Protein AF-A0A218ZS38-F1 (afdb_monomer_lite)

Structure (mmCIF, N/CA/C/O backbone):
data_AF-A0A218ZS38-F1
#
_entry.id   AF-A0A218ZS38-F1
#
loop_
_atom_site.group_PDB
_atom_site.id
_atom_site.type_symbol
_atom_site.label_atom_id
_atom_site.label_alt_id
_atom_site.label_comp_id
_atom_site.label_asym_id
_atom_site.label_entity_id
_atom_site.label_seq_id
_atom_site.pdbx_PDB_ins_code
_atom_site.Cartn_x
_atom_site.Cartn_y
_atom_site.Cartn_z
_atom_site.occupancy
_atom_site.B_iso_or_equiv
_atom_site.auth_seq_id
_atom_site.auth_comp_id
_atom_site.auth_asym_id
_atom_site.auth_atom_id
_atom_site.pdbx_PDB_model_num
ATOM 1 N N . MET A 1 1 ? -10.694 -12.550 41.094 1.00 64.19 1 MET A N 1
ATOM 2 C CA . MET A 1 1 ? -10.277 -11.359 40.334 1.00 64.19 1 MET A CA 1
ATOM 3 C C . MET A 1 1 ? -10.584 -10.134 41.184 1.00 64.19 1 MET A C 1
ATOM 5 O O . MET A 1 1 ? -11.760 -9.887 41.458 1.00 64.19 1 MET A O 1
ATOM 9 N N . GLY A 1 2 ? -9.549 -9.479 41.707 1.00 87.00 2 GLY A N 1
ATOM 10 C CA . GLY A 1 2 ? -9.663 -8.362 42.656 1.00 87.00 2 GLY A CA 1
ATOM 11 C C . GLY A 1 2 ? -10.101 -7.052 41.991 1.00 87.00 2 GLY A C 1
ATOM 12 O O . GLY A 1 2 ? -10.020 -6.910 40.773 1.00 87.00 2 GLY A O 1
ATOM 13 N N . GLU A 1 3 ? -10.576 -6.079 42.773 1.00 85.25 3 GLU A N 1
ATOM 14 C CA . GLU A 1 3 ? -10.974 -4.760 42.246 1.00 85.25 3 GLU A CA 1
ATOM 15 C C . GLU A 1 3 ? -9.804 -4.009 41.593 1.00 85.25 3 GLU A C 1
ATOM 17 O O . GLU A 1 3 ? -9.994 -3.368 40.562 1.00 85.25 3 GLU A O 1
ATOM 22 N N . ILE A 1 4 ? -8.589 -4.172 42.124 1.00 86.94 4 ILE A N 1
ATOM 23 C CA . ILE A 1 4 ? -7.359 -3.582 41.573 1.00 86.94 4 ILE A CA 1
ATOM 24 C C . ILE A 1 4 ? -7.052 -4.149 40.177 1.00 86.94 4 ILE A C 1
ATOM 26 O O . ILE A 1 4 ? -6.849 -3.382 39.241 1.00 86.94 4 ILE A O 1
ATOM 30 N N . G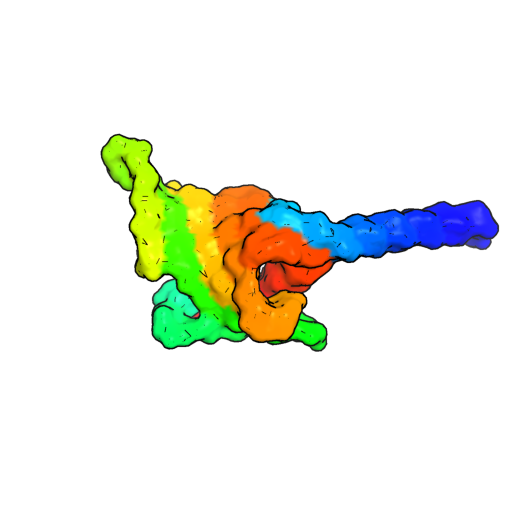LU A 1 5 ? -7.135 -5.472 39.989 1.00 86.50 5 GLU A N 1
ATOM 31 C CA . GLU A 1 5 ? -6.914 -6.121 38.682 1.00 86.50 5 GLU A CA 1
ATOM 32 C C . GLU A 1 5 ? -7.919 -5.635 37.623 1.00 86.50 5 GLU A C 1
ATOM 34 O O . GLU A 1 5 ? -7.572 -5.441 36.458 1.00 86.50 5 GLU A O 1
ATOM 39 N N . LYS A 1 6 ? -9.176 -5.385 38.023 1.00 88.19 6 LYS A N 1
ATOM 40 C CA . LYS A 1 6 ? -10.203 -4.832 37.123 1.00 88.19 6 LYS A CA 1
ATOM 41 C C . LYS A 1 6 ? -9.896 -3.390 36.711 1.00 88.19 6 LYS A C 1
ATOM 43 O O . LYS A 1 6 ? -10.172 -3.026 35.568 1.00 88.19 6 LYS A O 1
ATOM 48 N N . ILE A 1 7 ? -9.361 -2.573 37.619 1.00 89.19 7 ILE A N 1
ATOM 49 C CA . ILE A 1 7 ? -8.964 -1.185 37.333 1.00 89.19 7 ILE A CA 1
ATOM 50 C C . ILE A 1 7 ? -7.761 -1.169 36.384 1.00 89.19 7 ILE A C 1
ATOM 52 O O . ILE A 1 7 ? -7.799 -0.478 35.367 1.00 89.19 7 ILE A O 1
ATOM 56 N N . GLU A 1 8 ? -6.739 -1.982 36.652 1.00 87.56 8 GLU A N 1
ATOM 57 C CA . GLU A 1 8 ? -5.558 -2.089 35.789 1.00 87.56 8 GLU A CA 1
ATOM 58 C C . GLU A 1 8 ? -5.912 -2.550 34.371 1.00 87.56 8 GLU A C 1
ATOM 60 O O . GLU A 1 8 ? -5.403 -1.999 33.392 1.00 87.56 8 GLU A O 1
ATOM 65 N N . GLN A 1 9 ? -6.814 -3.528 34.236 1.00 88.31 9 GLN A N 1
ATOM 66 C CA . GLN A 1 9 ? -7.255 -4.000 32.924 1.00 88.31 9 GLN A CA 1
ATOM 67 C C . GLN A 1 9 ? -8.022 -2.917 32.152 1.00 88.31 9 GLN A C 1
ATOM 69 O O . GLN A 1 9 ? -7.818 -2.769 30.947 1.00 88.31 9 GLN A O 1
ATOM 74 N N . LYS A 1 10 ? -8.878 -2.136 32.826 1.00 88.00 10 LYS A N 1
ATOM 75 C CA . LYS A 1 10 ? -9.588 -1.011 32.194 1.00 88.00 10 LYS A CA 1
ATOM 76 C C . LYS A 1 10 ? -8.619 0.055 31.688 1.00 88.00 10 LYS A C 1
ATOM 78 O O . LYS A 1 10 ? -8.715 0.425 30.523 1.00 88.00 10 LYS A O 1
ATOM 83 N N . LEU A 1 11 ? -7.650 0.460 32.510 1.00 84.75 11 LEU A N 1
ATOM 84 C CA . LEU A 1 11 ? -6.632 1.446 32.127 1.00 84.75 11 LEU A CA 1
ATOM 85 C C . LEU A 1 11 ? -5.788 0.973 30.934 1.00 84.75 11 LEU A C 1
ATOM 87 O O . LEU A 1 11 ? -5.507 1.751 30.024 1.00 84.75 11 LEU A O 1
ATOM 91 N N . LYS A 1 12 ? -5.417 -0.315 30.893 1.00 86.12 12 LYS A N 1
ATOM 92 C CA . LYS A 1 12 ? -4.715 -0.906 29.739 1.00 86.12 12 LYS A CA 1
ATOM 93 C C . LYS A 1 12 ? -5.563 -0.860 28.468 1.00 86.12 12 LYS A C 1
ATOM 95 O O . LYS A 1 12 ? -5.050 -0.500 27.411 1.00 86.12 12 LYS A O 1
ATOM 100 N N . ASN A 1 13 ? -6.847 -1.200 28.571 1.00 86.06 13 ASN A N 1
ATOM 101 C CA . ASN A 1 13 ? -7.760 -1.190 27.431 1.00 86.06 13 ASN A CA 1
ATOM 102 C C . ASN A 1 13 ? -8.006 0.235 26.904 1.00 86.06 13 ASN A C 1
ATOM 104 O O . ASN A 1 13 ? -8.041 0.431 25.692 1.00 86.06 13 ASN A O 1
ATOM 108 N N . GLU A 1 14 ? -8.150 1.222 27.793 1.00 82.88 14 GLU A N 1
ATOM 109 C CA . GLU A 1 14 ? -8.308 2.635 27.420 1.00 82.88 14 GLU A CA 1
ATOM 110 C C . GLU A 1 14 ? -7.062 3.165 26.714 1.00 82.88 14 GLU A C 1
ATOM 112 O O . GLU A 1 14 ? -7.171 3.675 25.601 1.00 82.88 14 GLU A O 1
ATOM 117 N N . LYS A 1 15 ? -5.876 2.927 27.284 1.00 79.19 15 LYS A N 1
ATOM 118 C CA . LYS A 1 15 ? -4.606 3.323 26.662 1.00 79.19 15 LYS A CA 1
ATOM 119 C C . LYS A 1 15 ? -4.418 2.694 25.279 1.00 79.19 15 LYS A C 1
ATOM 121 O O . LYS A 1 15 ? -3.997 3.367 24.344 1.00 79.19 15 LYS A O 1
ATOM 126 N N . HIS A 1 16 ? -4.750 1.410 25.135 1.00 84.38 16 HIS A N 1
ATOM 127 C CA . HIS A 1 16 ? -4.672 0.731 23.842 1.00 84.38 16 HIS A CA 1
ATOM 128 C C . HIS A 1 16 ? -5.649 1.331 22.822 1.00 84.38 16 HIS A C 1
ATOM 130 O O . HIS A 1 16 ? -5.310 1.501 21.653 1.00 84.38 16 HIS A O 1
ATOM 136 N N . LYS A 1 17 ? -6.858 1.698 23.257 1.00 82.31 17 LYS A N 1
ATOM 137 C CA . LYS A 1 17 ? -7.843 2.349 22.392 1.00 82.31 17 LYS A CA 1
ATOM 138 C C . LYS A 1 17 ? -7.375 3.732 21.932 1.00 82.31 17 LYS A C 1
ATOM 140 O O . LYS A 1 17 ? -7.504 4.040 20.752 1.00 82.31 17 LYS A O 1
ATOM 145 N N . GLU A 1 18 ? -6.813 4.536 22.830 1.00 82.44 18 GLU A N 1
ATOM 146 C CA . GLU A 1 18 ? -6.245 5.848 22.489 1.00 82.44 18 GLU A CA 1
ATOM 147 C C . GLU A 1 18 ? -5.113 5.729 21.462 1.00 82.44 18 GLU A C 1
ATOM 149 O O . GLU A 1 18 ? -5.055 6.503 20.508 1.00 82.44 18 GLU A O 1
ATOM 154 N N . GLU A 1 19 ? -4.251 4.720 21.607 1.00 85.19 19 GLU A N 1
ATOM 155 C CA . GLU A 1 19 ? -3.181 4.438 20.648 1.00 85.19 19 GLU A CA 1
ATOM 156 C C . GLU A 1 19 ? -3.725 4.072 19.258 1.00 85.19 19 GLU A C 1
ATOM 158 O O . GLU A 1 19 ? -3.208 4.547 18.245 1.00 85.19 19 GLU A O 1
ATOM 163 N N . LEU A 1 20 ? -4.797 3.277 19.202 1.00 87.69 20 LEU A N 1
ATOM 164 C CA . LEU A 1 20 ? -5.475 2.898 17.960 1.00 87.69 20 LEU A CA 1
ATOM 165 C C . LEU A 1 20 ? -6.191 4.077 17.277 1.00 87.69 20 LEU A C 1
ATOM 167 O O . LEU A 1 20 ? -6.277 4.113 16.046 1.00 87.69 20 LEU A O 1
ATOM 171 N N . ASP A 1 21 ? -6.709 5.024 18.059 1.00 90.62 21 ASP A N 1
ATOM 172 C CA . ASP A 1 21 ? -7.447 6.193 17.570 1.00 90.62 21 ASP A CA 1
ATOM 173 C C . ASP A 1 21 ? -6.548 7.392 17.217 1.00 90.62 21 ASP A C 1
ATOM 175 O O . ASP A 1 21 ? -7.045 8.364 16.636 1.00 90.62 21 ASP A O 1
ATOM 179 N N . ARG A 1 22 ? -5.242 7.339 17.519 1.00 91.50 22 ARG A N 1
ATOM 180 C CA . ARG A 1 22 ? -4.306 8.428 17.200 1.00 91.50 22 ARG A CA 1
ATOM 181 C C . ARG A 1 22 ? -4.152 8.607 15.688 1.00 91.50 22 ARG A C 1
ATOM 183 O O . ARG A 1 22 ? -4.070 7.626 14.944 1.00 91.50 22 ARG A O 1
ATOM 190 N N . ALA A 1 23 ? -4.065 9.860 15.249 1.00 92.81 23 ALA A N 1
ATOM 191 C CA . ALA A 1 23 ? -3.669 10.189 13.886 1.00 92.81 23 ALA A CA 1
ATOM 192 C C . ALA A 1 23 ? -2.183 9.861 13.682 1.00 92.81 23 ALA A C 1
ATOM 194 O O . ALA A 1 23 ? -1.355 10.108 14.564 1.00 92.81 23 ALA A O 1
ATOM 195 N N . VAL A 1 24 ? -1.865 9.254 12.544 1.00 91.75 24 VAL A N 1
ATOM 196 C CA . VAL A 1 24 ? -0.513 8.852 12.168 1.00 91.75 24 VAL A CA 1
ATOM 197 C C . VAL A 1 24 ? -0.235 9.238 10.722 1.00 91.75 24 VAL A C 1
ATOM 199 O O . VAL A 1 24 ? -1.079 9.050 9.842 1.00 91.75 24 VAL A O 1
ATOM 202 N N . SER A 1 25 ? 0.971 9.749 10.496 1.00 93.31 25 SER A N 1
ATOM 203 C CA . SER A 1 25 ? 1.570 9.932 9.174 1.00 93.31 25 SER A CA 1
ATOM 204 C C . SER A 1 25 ? 2.426 8.735 8.761 1.00 93.31 25 SER A C 1
ATOM 206 O O . SER A 1 25 ? 2.735 8.594 7.588 1.00 93.31 25 SER A O 1
ATOM 208 N N . GLU A 1 26 ? 2.810 7.876 9.711 1.00 94.12 26 GLU A N 1
ATOM 209 C CA . GLU A 1 26 ? 3.659 6.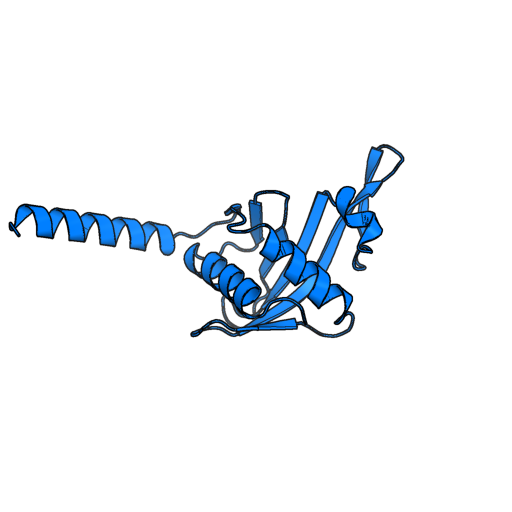709 9.476 1.00 94.12 26 GLU A CA 1
ATOM 210 C C . GLU A 1 26 ? 3.179 5.495 10.275 1.00 94.12 26 GLU A C 1
ATOM 212 O O . GLU A 1 26 ? 2.844 5.593 11.462 1.00 94.12 26 GLU A O 1
ATOM 217 N N . VAL A 1 27 ? 3.166 4.337 9.618 1.00 92.94 27 VAL A N 1
ATOM 218 C CA . VAL A 1 27 ? 2.739 3.049 10.180 1.00 92.94 27 VAL A CA 1
ATOM 219 C C . VAL A 1 27 ? 3.737 1.974 9.753 1.00 92.94 27 VAL A C 1
ATOM 221 O O . VAL A 1 27 ? 4.165 1.986 8.602 1.00 92.94 27 VAL A O 1
ATOM 224 N N . PRO A 1 28 ? 4.149 1.044 10.629 1.00 90.00 28 PRO A N 1
ATOM 225 C CA . PRO A 1 28 ? 4.954 -0.091 10.198 1.00 90.00 28 PRO A CA 1
ATOM 226 C C . PRO A 1 28 ? 4.185 -0.951 9.187 1.00 90.00 28 PRO A C 1
ATOM 228 O O . PRO A 1 28 ? 2.962 -1.091 9.260 1.00 90.00 28 PRO A O 1
ATOM 231 N N . VAL A 1 29 ? 4.912 -1.554 8.250 1.00 83.88 29 VAL A N 1
ATOM 232 C CA . VAL A 1 29 ? 4.346 -2.633 7.434 1.00 83.88 29 VAL A CA 1
ATOM 233 C C . VAL A 1 29 ? 4.247 -3.867 8.329 1.00 83.88 29 VAL A C 1
ATOM 235 O O . VAL A 1 29 ? 5.271 -4.423 8.725 1.00 83.88 29 VAL A O 1
ATOM 238 N N . ASP A 1 30 ? 3.027 -4.288 8.661 1.00 74.31 30 ASP A N 1
ATOM 239 C CA . ASP A 1 30 ? 2.790 -5.407 9.587 1.00 74.31 30 ASP A CA 1
ATOM 240 C C . ASP A 1 30 ? 3.230 -6.750 8.986 1.00 74.31 30 ASP A C 1
ATOM 242 O O . ASP A 1 30 ? 3.633 -7.667 9.703 1.00 74.31 30 ASP A O 1
ATOM 246 N N . ASN A 1 31 ? 3.137 -6.875 7.660 1.00 81.00 31 ASN A N 1
ATOM 247 C CA . ASN A 1 31 ? 3.526 -8.060 6.908 1.00 81.00 31 ASN A CA 1
ATOM 248 C C . ASN A 1 31 ? 4.003 -7.643 5.510 1.00 81.00 31 ASN A C 1
ATOM 250 O O . ASN A 1 31 ? 3.285 -6.954 4.785 1.00 81.00 31 ASN A O 1
ATOM 254 N N . THR A 1 32 ? 5.199 -8.085 5.113 1.00 80.38 32 THR A N 1
ATOM 255 C CA . THR A 1 32 ? 5.787 -7.782 3.797 1.00 80.38 32 THR A CA 1
ATOM 256 C C . THR A 1 32 ? 4.920 -8.252 2.628 1.00 80.38 32 THR A C 1
ATOM 258 O O . THR A 1 32 ? 5.006 -7.682 1.546 1.00 80.38 32 THR A O 1
ATOM 261 N N . GLU A 1 33 ? 4.046 -9.240 2.843 1.00 89.94 33 GLU A N 1
ATOM 262 C CA . GLU A 1 33 ? 3.079 -9.711 1.844 1.00 89.94 33 GLU A CA 1
ATOM 263 C C . GLU A 1 33 ? 2.072 -8.635 1.416 1.00 89.94 33 GLU A C 1
ATOM 265 O O . GLU A 1 33 ? 1.546 -8.711 0.309 1.00 89.94 33 GLU A O 1
ATOM 270 N N . VAL A 1 34 ? 1.808 -7.616 2.245 1.00 92.56 34 VAL A N 1
ATOM 271 C CA . VAL A 1 34 ? 0.880 -6.527 1.893 1.00 92.56 34 VAL A CA 1
ATOM 272 C C . VAL A 1 34 ? 1.336 -5.829 0.613 1.00 92.56 34 VAL A C 1
ATOM 274 O O . VAL A 1 34 ? 0.543 -5.665 -0.313 1.00 92.56 34 VAL A O 1
ATOM 277 N N . LEU A 1 35 ? 2.615 -5.446 0.541 1.00 91.00 35 LEU A N 1
ATOM 278 C CA . LEU A 1 35 ? 3.164 -4.778 -0.638 1.00 91.00 35 LEU A CA 1
ATOM 279 C C . LEU A 1 35 ? 3.146 -5.703 -1.858 1.00 91.00 35 LEU A C 1
ATOM 281 O O . LEU A 1 35 ? 2.850 -5.254 -2.959 1.00 91.00 35 LEU A O 1
ATOM 285 N N . ASP A 1 36 ? 3.406 -6.992 -1.662 1.00 90.88 36 ASP A N 1
ATOM 286 C CA . ASP A 1 36 ? 3.436 -7.984 -2.740 1.00 90.88 36 ASP A CA 1
ATOM 287 C C . ASP A 1 36 ? 2.063 -8.175 -3.372 1.00 90.88 36 ASP A C 1
ATOM 289 O O . ASP A 1 36 ? 1.948 -8.218 -4.597 1.00 90.88 36 ASP A O 1
ATOM 293 N N . ILE A 1 37 ? 1.027 -8.240 -2.535 1.00 94.06 37 ILE A N 1
ATOM 294 C CA . ILE A 1 37 ? -0.362 -8.347 -2.973 1.00 94.06 37 ILE A CA 1
ATOM 295 C C . ILE A 1 37 ? -0.786 -7.080 -3.709 1.00 94.06 37 ILE A C 1
ATOM 297 O O . ILE A 1 37 ? -1.355 -7.161 -4.799 1.00 94.06 37 ILE A O 1
ATOM 301 N N . LEU A 1 38 ? -0.496 -5.906 -3.139 1.00 94.00 38 LEU A N 1
ATOM 302 C CA . LEU A 1 38 ? -0.789 -4.629 -3.789 1.00 94.00 38 LEU A CA 1
ATOM 303 C C . LEU A 1 38 ? -0.085 -4.530 -5.143 1.00 94.00 38 LEU A C 1
ATOM 305 O O . LEU A 1 38 ? -0.714 -4.137 -6.126 1.00 94.00 38 LEU A O 1
ATOM 309 N N . TRP A 1 39 ? 1.185 -4.943 -5.202 1.00 92.25 39 TRP A N 1
ATOM 310 C CA . TRP A 1 39 ? 1.961 -4.956 -6.431 1.00 92.25 39 TRP A CA 1
ATOM 311 C C . TRP A 1 39 ? 1.310 -5.853 -7.475 1.00 92.25 39 TRP A C 1
ATOM 313 O O . TRP A 1 39 ? 0.976 -5.400 -8.571 1.00 92.25 39 TRP A O 1
ATOM 323 N N . HIS A 1 40 ? 1.127 -7.129 -7.139 1.00 92.75 40 HIS A N 1
ATOM 324 C CA . HIS A 1 40 ? 0.573 -8.122 -8.052 1.00 92.75 40 HIS A CA 1
ATOM 325 C C . HIS A 1 40 ? -0.792 -7.672 -8.578 1.00 92.75 40 HIS A C 1
ATOM 327 O O . HIS A 1 40 ? -0.978 -7.558 -9.790 1.00 92.75 40 HIS A O 1
ATOM 333 N N . ASN A 1 41 ? -1.707 -7.304 -7.680 1.00 94.31 41 ASN A N 1
ATOM 334 C CA . ASN A 1 41 ? -3.076 -6.943 -8.038 1.00 94.31 41 ASN A CA 1
ATOM 335 C C . ASN A 1 41 ? -3.148 -5.680 -8.909 1.00 94.31 41 ASN A C 1
ATOM 337 O O . ASN A 1 41 ? -3.940 -5.636 -9.852 1.00 94.31 41 ASN A O 1
ATOM 341 N N . ALA A 1 42 ? -2.323 -4.667 -8.631 1.00 91.81 42 ALA A N 1
ATOM 342 C CA . ALA A 1 42 ? -2.253 -3.476 -9.475 1.00 91.81 42 ALA A CA 1
ATOM 343 C C . ALA A 1 42 ? -1.597 -3.772 -10.835 1.00 91.81 42 ALA A C 1
ATOM 345 O O . ALA A 1 42 ? -2.040 -3.238 -11.848 1.00 91.81 42 ALA A O 1
ATOM 346 N N . SER A 1 43 ? -0.616 -4.682 -10.899 1.00 90.38 43 SER A N 1
ATOM 347 C CA . SER A 1 43 ? 0.013 -5.068 -12.171 1.00 90.38 43 SER A CA 1
ATOM 348 C C . SER A 1 43 ? -0.940 -5.782 -13.138 1.00 90.38 43 SER A C 1
ATOM 350 O O . SER A 1 43 ? -0.780 -5.642 -14.350 1.00 90.38 43 SER A O 1
ATOM 352 N N . VAL A 1 44 ? -1.941 -6.506 -12.618 1.00 89.06 44 VAL A N 1
ATOM 353 C CA . VAL A 1 44 ? -2.966 -7.197 -13.424 1.00 89.06 44 VAL A CA 1
ATOM 354 C C . VAL A 1 44 ? -4.214 -6.345 -13.683 1.00 89.06 44 VAL A C 1
ATOM 356 O O . VAL A 1 44 ? -4.967 -6.641 -14.606 1.00 89.06 44 VAL A O 1
ATOM 359 N N . SER A 1 45 ? -4.425 -5.280 -12.903 1.00 85.56 45 SER A N 1
ATOM 360 C CA . SER A 1 45 ? -5.614 -4.410 -12.959 1.00 85.56 45 SER A CA 1
ATOM 361 C C . SER A 1 45 ? -5.276 -3.001 -13.461 1.00 85.56 45 SER A C 1
ATOM 363 O O . SER A 1 45 ? -5.798 -2.024 -12.935 1.00 85.56 45 SER A O 1
ATOM 365 N N . GLN A 1 46 ? -4.384 -2.890 -14.452 1.00 72.25 46 GLN A N 1
ATOM 366 C CA . GLN A 1 46 ? -3.740 -1.627 -14.862 1.00 72.25 46 GLN A CA 1
ATOM 367 C C . GLN A 1 46 ? -4.720 -0.468 -15.124 1.00 72.25 46 GLN A C 1
ATOM 369 O O . GLN A 1 46 ? -4.402 0.676 -14.815 1.00 72.25 46 GLN A O 1
ATOM 374 N N . ASP A 1 47 ? -5.927 -0.768 -15.611 1.00 79.12 47 ASP A N 1
ATOM 375 C CA . ASP A 1 47 ? -6.922 0.236 -16.002 1.00 79.12 47 ASP A CA 1
ATOM 376 C C . ASP A 1 47 ? -8.045 0.461 -14.969 1.00 79.12 47 ASP A C 1
ATOM 378 O O . ASP A 1 47 ? -8.974 1.234 -15.220 1.00 79.12 47 ASP A O 1
ATOM 382 N N . SER A 1 48 ? -8.024 -0.221 -13.816 1.00 88.56 48 SER A N 1
ATOM 383 C CA . SER A 1 48 ? -9.130 -0.153 -12.851 1.00 88.56 48 SER A CA 1
ATOM 384 C C . SER A 1 48 ? -8.682 -0.281 -11.392 1.00 88.56 48 SER A C 1
ATOM 386 O O . SER A 1 48 ? -7.905 -1.184 -11.080 1.00 88.56 48 SER A O 1
ATOM 388 N N . PRO A 1 49 ? -9.231 0.530 -10.463 1.00 94.06 49 PRO A N 1
ATOM 389 C CA . PRO A 1 49 ? -8.949 0.377 -9.042 1.00 94.06 49 PRO A CA 1
ATOM 390 C C . PRO A 1 49 ? -9.291 -1.023 -8.526 1.00 94.06 49 PRO A C 1
ATOM 392 O O . PRO A 1 49 ? -10.360 -1.570 -8.808 1.00 94.06 49 PRO A O 1
ATOM 395 N N . VAL A 1 50 ? -8.402 -1.577 -7.708 1.00 96.50 50 VAL A N 1
ATOM 396 C CA . VAL A 1 50 ? -8.606 -2.858 -7.037 1.00 96.50 50 VAL A CA 1
ATOM 397 C C . VAL A 1 50 ? -9.390 -2.631 -5.753 1.00 96.50 50 VAL A C 1
ATOM 399 O O . VAL A 1 50 ? -9.017 -1.821 -4.905 1.00 96.50 50 VAL A O 1
ATOM 402 N N . GLU A 1 51 ? -10.471 -3.385 -5.589 1.00 96.44 51 GLU A N 1
ATOM 403 C CA . GLU A 1 51 ? -11.307 -3.317 -4.397 1.00 96.44 51 GLU A CA 1
ATOM 404 C C . GLU A 1 51 ? -10.815 -4.269 -3.296 1.00 96.44 51 GLU A C 1
ATOM 406 O O . GLU A 1 51 ? -10.723 -5.483 -3.510 1.00 96.44 51 GLU A O 1
ATOM 411 N N . TYR A 1 52 ? -10.581 -3.738 -2.097 1.00 96.62 52 TYR A N 1
ATOM 412 C CA . TYR A 1 52 ? -10.280 -4.485 -0.873 1.00 96.62 52 TYR A CA 1
ATOM 413 C C . TYR A 1 52 ? -11.378 -4.252 0.165 1.00 96.62 52 TYR A C 1
ATOM 415 O O . TYR A 1 52 ? -11.897 -3.145 0.289 1.00 96.62 52 TYR A O 1
ATOM 423 N N . ARG A 1 53 ? -11.745 -5.285 0.930 1.00 94.69 53 ARG A N 1
ATOM 424 C CA . ARG A 1 53 ? -12.849 -5.205 1.900 1.00 94.69 53 ARG A CA 1
ATOM 425 C C . ARG A 1 53 ? -12.412 -5.633 3.293 1.00 94.69 53 ARG A C 1
ATOM 427 O O . ARG A 1 53 ? -11.911 -6.745 3.473 1.00 94.69 53 ARG A O 1
ATOM 434 N N . SER A 1 54 ? -12.666 -4.772 4.271 1.00 88.69 54 SER A N 1
ATOM 435 C CA . SER A 1 54 ? -12.774 -5.162 5.676 1.00 88.69 54 SER A CA 1
ATOM 436 C C . SER A 1 54 ? -14.251 -5.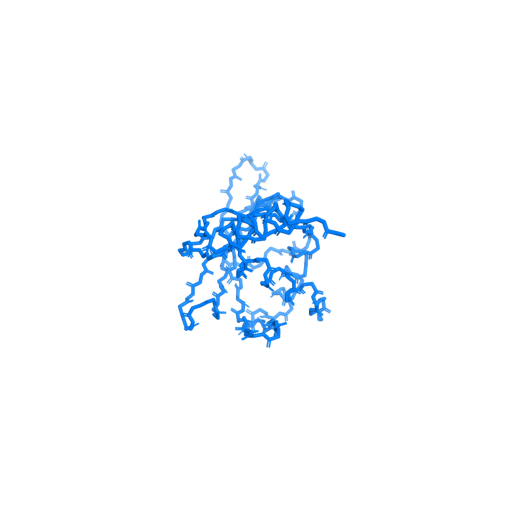375 6.029 1.00 88.69 54 SER A C 1
ATOM 438 O O . SER A 1 54 ? -15.127 -5.265 5.169 1.00 88.69 54 SER A O 1
ATOM 440 N N . ASP A 1 55 ? -14.541 -5.717 7.282 1.00 83.50 55 ASP A N 1
ATOM 441 C CA . ASP A 1 55 ? -15.925 -5.932 7.719 1.00 83.50 55 ASP A CA 1
ATOM 442 C C . ASP A 1 55 ? -16.732 -4.617 7.760 1.00 83.50 55 ASP A C 1
ATOM 444 O O . ASP A 1 55 ? -17.955 -4.638 7.646 1.00 83.50 55 ASP A O 1
ATOM 448 N N . GLU A 1 56 ? -16.051 -3.470 7.872 1.00 84.38 56 GLU A N 1
ATOM 449 C CA . GLU A 1 56 ? -16.668 -2.142 8.015 1.00 84.38 56 GLU A CA 1
ATOM 450 C C . GLU A 1 56 ? -16.419 -1.216 6.809 1.00 84.38 56 GLU A C 1
ATOM 452 O O . GLU A 1 56 ? -17.170 -0.260 6.610 1.00 84.38 56 GLU A O 1
ATOM 457 N N . PHE A 1 57 ? -15.393 -1.479 5.989 1.00 89.06 57 PHE A N 1
ATOM 458 C CA . PHE A 1 57 ? -14.944 -0.559 4.940 1.00 89.06 57 PHE A CA 1
ATOM 459 C C . PHE A 1 57 ? -14.657 -1.257 3.610 1.00 89.06 57 PHE A C 1
ATOM 461 O O . PHE A 1 57 ? -14.215 -2.407 3.547 1.00 89.06 57 PHE A O 1
ATOM 468 N N . VAL A 1 58 ? -14.869 -0.504 2.532 1.00 93.88 58 VAL A N 1
ATOM 469 C CA . VAL A 1 58 ? -14.433 -0.849 1.178 1.00 93.88 58 VAL A CA 1
ATOM 470 C C . VAL A 1 58 ? -13.357 0.146 0.776 1.00 93.88 58 VAL A C 1
ATOM 472 O O . VAL A 1 58 ? -13.575 1.353 0.862 1.00 93.88 58 VAL A O 1
ATOM 475 N N . TYR A 1 59 ? -12.215 -0.371 0.338 1.00 95.81 59 TYR A N 1
ATOM 476 C CA . TYR A 1 59 ? -11.081 0.410 -0.128 1.00 95.81 59 TYR A CA 1
ATOM 477 C C . TYR A 1 59 ? -10.923 0.219 -1.629 1.00 95.81 59 TYR A C 1
ATOM 479 O O . TYR A 1 59 ? -10.832 -0.916 -2.098 1.00 95.81 59 TYR A O 1
ATOM 487 N N . LEU A 1 60 ? -10.877 1.320 -2.373 1.00 96.19 60 LEU A N 1
ATOM 488 C CA . LEU A 1 60 ? -10.542 1.311 -3.795 1.00 96.19 60 LEU A CA 1
ATOM 489 C C . LEU A 1 60 ? -9.109 1.796 -3.933 1.00 96.19 60 LEU A C 1
ATOM 491 O O . LEU A 1 60 ? -8.793 2.897 -3.483 1.00 96.19 60 LEU A O 1
ATOM 495 N N . VAL A 1 61 ? -8.257 0.952 -4.506 1.00 96.50 61 VAL A N 1
ATOM 496 C CA . VAL A 1 61 ? -6.816 1.181 -4.562 1.00 96.50 61 VAL A CA 1
ATOM 497 C C . VAL A 1 61 ? -6.358 1.239 -6.006 1.00 96.50 61 VAL A C 1
ATOM 499 O O . VAL A 1 61 ? -6.548 0.279 -6.752 1.00 96.50 61 VAL A O 1
ATOM 502 N N . SER A 1 62 ? -5.706 2.329 -6.384 1.00 95.25 62 SER A N 1
ATOM 503 C CA . SER A 1 62 ? -4.997 2.444 -7.658 1.00 95.25 62 SER A CA 1
ATOM 504 C C . SER A 1 62 ? -3.512 2.678 -7.417 1.00 95.25 62 SER A C 1
ATOM 506 O O . SER A 1 62 ? -3.111 3.245 -6.399 1.00 95.25 62 SER A O 1
ATOM 508 N N . PHE A 1 63 ? -2.684 2.236 -8.360 1.00 95.75 63 PHE A N 1
ATOM 509 C CA . PHE A 1 63 ? -1.282 2.628 -8.384 1.00 95.75 63 PHE A CA 1
ATOM 510 C C . PHE A 1 63 ? -1.173 4.139 -8.634 1.00 95.75 63 PHE A C 1
ATOM 512 O O . PHE A 1 63 ? -1.948 4.688 -9.418 1.00 95.75 63 PHE A O 1
ATOM 519 N N . GLY A 1 64 ? -0.262 4.797 -7.921 1.00 95.50 64 GLY A N 1
ATOM 520 C CA . GLY A 1 64 ? 0.080 6.202 -8.124 1.00 95.50 64 GLY A CA 1
ATOM 521 C C . GLY A 1 64 ? 1.386 6.324 -8.898 1.00 95.50 64 GLY A C 1
ATOM 522 O O . GLY A 1 64 ? 1.381 6.698 -10.063 1.00 95.50 64 GLY A O 1
ATOM 523 N N . TYR A 1 65 ? 2.498 5.995 -8.240 1.00 95.75 65 TYR A N 1
ATOM 524 C CA . TYR A 1 65 ? 3.836 6.014 -8.830 1.00 95.75 65 TYR A CA 1
ATOM 525 C C . TYR A 1 65 ? 4.799 5.123 -8.035 1.00 95.75 65 TYR A C 1
ATOM 527 O O . TYR A 1 65 ? 4.497 4.689 -6.920 1.00 95.75 65 TYR A O 1
ATOM 535 N N . ALA A 1 66 ? 5.983 4.863 -8.582 1.00 96.50 66 ALA A N 1
ATOM 536 C CA . ALA A 1 66 ? 7.069 4.167 -7.902 1.00 96.50 66 ALA A CA 1
ATOM 537 C C . ALA A 1 66 ? 8.386 4.934 -8.026 1.00 96.50 66 ALA A C 1
ATOM 539 O O . ALA A 1 66 ? 8.692 5.516 -9.068 1.00 96.50 66 ALA A O 1
ATOM 540 N N . GLU A 1 67 ? 9.190 4.886 -6.970 1.00 96.38 67 GLU A N 1
ATOM 541 C CA . GLU A 1 67 ? 10.568 5.369 -6.980 1.00 96.38 67 GLU A CA 1
ATOM 542 C C . GLU A 1 67 ? 11.508 4.183 -7.180 1.00 96.38 67 GLU A C 1
ATOM 544 O O . GLU A 1 67 ? 11.485 3.222 -6.407 1.00 96.38 67 GLU A O 1
ATOM 549 N N . VAL A 1 68 ? 12.349 4.245 -8.211 1.00 95.38 68 VAL A N 1
ATOM 550 C CA . VAL A 1 68 ? 13.224 3.134 -8.608 1.00 95.38 68 VAL A CA 1
ATOM 551 C C . VAL A 1 68 ? 14.670 3.603 -8.695 1.00 95.38 68 VAL A C 1
ATOM 553 O O . VAL A 1 68 ? 14.976 4.637 -9.291 1.00 95.38 68 VAL A O 1
ATOM 556 N N . GLN A 1 69 ? 15.570 2.822 -8.107 1.00 95.56 69 GLN A N 1
ATOM 557 C CA . GLN A 1 69 ? 17.008 2.998 -8.200 1.00 95.56 69 GLN A CA 1
ATOM 558 C C . GLN A 1 69 ? 17.490 2.602 -9.600 1.00 95.56 69 GLN A C 1
ATOM 560 O O . GLN A 1 69 ? 17.459 1.436 -9.992 1.00 95.56 69 GLN A O 1
ATOM 565 N N . MET A 1 70 ? 17.975 3.579 -10.357 1.00 93.19 70 MET A N 1
ATOM 566 C CA . MET A 1 70 ? 18.495 3.383 -11.706 1.00 93.19 70 MET A CA 1
ATOM 567 C C . MET A 1 70 ? 19.954 2.892 -11.683 1.00 93.19 70 MET A C 1
ATOM 569 O O . MET A 1 70 ? 20.673 3.144 -10.709 1.00 93.19 70 MET A O 1
ATOM 573 N N . PRO A 1 71 ? 20.444 2.247 -12.766 1.00 91.44 71 PRO A N 1
ATOM 574 C CA . PRO A 1 71 ? 21.822 1.745 -12.849 1.00 91.44 71 PRO A CA 1
ATOM 575 C C . PRO A 1 71 ? 22.913 2.812 -12.685 1.00 91.44 71 PRO A C 1
ATOM 577 O O . PRO A 1 71 ? 24.041 2.480 -12.330 1.00 91.44 71 PRO A O 1
ATOM 580 N N . ASP A 1 72 ? 22.598 4.082 -12.952 1.00 93.88 72 ASP A N 1
ATOM 581 C CA . ASP A 1 72 ? 23.514 5.217 -12.787 1.00 93.88 72 ASP A CA 1
ATOM 582 C C . ASP A 1 72 ? 23.585 5.738 -11.337 1.00 93.88 72 ASP A C 1
ATOM 584 O O . ASP A 1 72 ? 24.271 6.725 -11.066 1.00 93.88 72 ASP A O 1
ATOM 588 N N . GLY A 1 73 ? 22.885 5.084 -10.406 1.00 91.06 73 GLY A N 1
ATOM 589 C CA . GLY A 1 73 ? 22.834 5.464 -8.999 1.00 91.06 73 GLY A CA 1
ATOM 590 C C . GLY A 1 73 ? 21.816 6.561 -8.681 1.00 91.06 73 GLY A C 1
ATOM 591 O O . GLY A 1 73 ? 21.696 6.936 -7.514 1.00 91.06 73 GLY A O 1
ATOM 592 N N . LYS A 1 74 ? 21.034 7.047 -9.653 1.00 94.88 74 LYS A N 1
ATOM 593 C CA . LYS A 1 74 ? 19.960 8.024 -9.407 1.00 94.88 74 LYS A CA 1
ATOM 594 C C . LYS A 1 74 ? 18.612 7.354 -9.161 1.00 94.88 74 LYS A C 1
ATOM 596 O O . LYS A 1 74 ? 18.384 6.227 -9.585 1.00 94.88 74 LYS A O 1
ATOM 601 N N . THR A 1 75 ? 17.700 8.082 -8.526 1.00 95.75 75 THR A N 1
ATOM 602 C CA . THR A 1 75 ? 16.299 7.672 -8.377 1.00 95.75 75 THR A CA 1
ATOM 603 C C . THR A 1 75 ? 15.469 8.225 -9.530 1.00 95.75 75 THR A C 1
ATOM 605 O O . THR A 1 75 ? 15.500 9.429 -9.789 1.00 95.75 75 THR A O 1
ATOM 608 N N . GLY A 1 76 ? 14.735 7.352 -10.217 1.00 94.88 76 GLY A N 1
ATOM 609 C CA . GLY A 1 76 ? 13.685 7.725 -11.165 1.00 94.88 76 GLY A CA 1
ATOM 610 C C . GLY A 1 76 ? 12.299 7.580 -10.537 1.00 94.88 76 GLY A C 1
ATOM 611 O O . GLY A 1 76 ? 12.113 6.739 -9.659 1.00 94.88 76 GLY A O 1
ATOM 612 N N . ILE A 1 77 ? 11.342 8.387 -10.999 1.00 95.75 77 ILE A N 1
ATOM 613 C CA . ILE A 1 77 ? 9.920 8.281 -10.646 1.00 95.75 77 ILE A CA 1
ATOM 614 C C . ILE A 1 77 ? 9.176 7.749 -11.868 1.00 95.75 77 ILE A C 1
ATOM 616 O O . ILE A 1 77 ? 9.398 8.235 -12.979 1.00 95.75 77 ILE A O 1
ATOM 620 N N . PHE A 1 78 ? 8.332 6.745 -11.657 1.00 93.81 78 PHE A N 1
ATOM 621 C CA . PHE A 1 78 ? 7.591 6.057 -12.707 1.00 93.81 78 PHE A CA 1
ATOM 622 C C . PHE A 1 78 ? 6.105 6.028 -12.363 1.00 93.81 78 PHE A C 1
ATOM 624 O O . PHE A 1 78 ? 5.729 5.480 -11.330 1.00 93.81 78 PHE A O 1
ATOM 631 N N . ASP A 1 79 ? 5.279 6.574 -13.254 1.00 92.44 79 ASP A N 1
ATOM 632 C CA . ASP A 1 79 ? 3.811 6.580 -13.131 1.00 92.44 79 ASP A CA 1
ATOM 633 C C . ASP A 1 79 ? 3.177 5.291 -13.683 1.00 92.44 79 ASP A C 1
ATOM 635 O O . ASP A 1 79 ? 1.974 5.065 -13.582 1.00 92.44 79 ASP A O 1
ATOM 639 N N . GLU A 1 80 ? 4.004 4.406 -14.240 1.00 90.56 80 GLU A N 1
ATOM 640 C CA . GLU A 1 80 ? 3.623 3.058 -14.642 1.00 90.56 80 GLU A CA 1
ATOM 641 C C . GLU A 1 80 ? 4.152 2.031 -13.648 1.00 90.56 80 GLU A C 1
ATOM 643 O O . GLU A 1 80 ? 5.230 2.186 -13.065 1.00 90.56 80 GLU A O 1
ATOM 648 N N . MET A 1 81 ? 3.386 0.955 -13.478 1.00 89.50 81 MET A N 1
ATOM 649 C CA . MET A 1 81 ? 3.725 -0.097 -12.539 1.00 89.50 81 MET A CA 1
ATOM 650 C C . MET A 1 81 ? 5.052 -0.760 -12.932 1.00 89.50 81 MET A C 1
ATOM 652 O O . MET A 1 81 ? 5.131 -1.348 -14.016 1.00 89.50 81 MET A O 1
ATOM 656 N N . PRO A 1 82 ? 6.089 -0.732 -12.073 1.00 89.25 82 PRO A N 1
ATOM 657 C CA . PRO A 1 82 ? 7.333 -1.417 -12.380 1.00 89.25 82 PRO A CA 1
ATOM 658 C C . PRO A 1 82 ? 7.088 -2.919 -12.563 1.00 89.25 82 PRO A C 1
ATOM 660 O O . PRO A 1 82 ? 6.260 -3.544 -11.888 1.00 89.25 82 PRO A O 1
ATOM 663 N N . GLY A 1 83 ? 7.831 -3.526 -13.487 1.00 84.94 83 GLY A N 1
ATOM 664 C CA . GLY A 1 83 ? 7.763 -4.968 -13.694 1.00 84.94 83 GLY A CA 1
ATOM 665 C C . GLY A 1 83 ? 8.302 -5.724 -12.477 1.00 84.94 83 GLY A C 1
ATOM 666 O O . GLY A 1 83 ? 9.209 -5.253 -11.792 1.00 84.94 83 GLY A O 1
ATOM 667 N N . MET A 1 84 ? 7.819 -6.946 -12.235 1.00 79.25 84 MET A N 1
ATOM 668 C CA . MET A 1 84 ? 8.292 -7.779 -11.112 1.00 79.25 84 MET A CA 1
ATOM 669 C C . MET A 1 84 ? 9.813 -8.016 -11.121 1.00 79.25 84 MET A C 1
ATOM 671 O O . MET A 1 84 ? 10.421 -8.198 -10.068 1.00 79.25 84 MET A O 1
ATOM 675 N N . SER A 1 85 ? 10.456 -7.976 -12.293 1.00 82.94 85 SER A N 1
ATOM 676 C CA . SER A 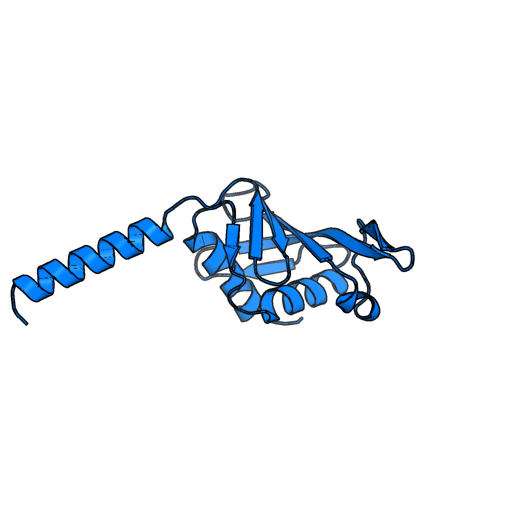1 85 ? 11.915 -8.074 -12.433 1.00 82.94 85 SER A CA 1
ATOM 677 C C . SER A 1 85 ? 12.676 -6.872 -11.855 1.00 82.94 85 SER A C 1
ATOM 679 O O . SER A 1 85 ? 13.837 -7.025 -11.477 1.00 82.94 85 SER A O 1
ATOM 681 N N . GLN A 1 86 ? 12.032 -5.706 -11.753 1.00 84.38 86 GLN A N 1
ATOM 682 C CA . GLN A 1 86 ? 12.591 -4.462 -11.208 1.00 84.38 86 GLN A CA 1
ATOM 683 C C . GLN A 1 86 ? 12.331 -4.316 -9.704 1.00 84.38 86 GLN A C 1
ATOM 685 O O . GLN A 1 86 ? 12.757 -3.344 -9.090 1.00 84.38 86 GLN A O 1
ATOM 690 N N . ARG A 1 87 ? 11.663 -5.290 -9.074 1.00 84.50 87 ARG A N 1
ATOM 691 C CA . ARG A 1 87 ? 11.254 -5.223 -7.665 1.00 84.50 87 ARG A CA 1
ATOM 692 C C . ARG A 1 87 ? 12.393 -4.971 -6.684 1.00 84.50 87 ARG A C 1
ATOM 694 O O . ARG A 1 87 ? 12.210 -4.256 -5.708 1.00 84.50 87 ARG A O 1
ATOM 701 N N . LYS A 1 88 ? 13.571 -5.533 -6.946 1.00 88.88 88 LYS A N 1
ATOM 702 C CA . LYS A 1 88 ? 14.769 -5.317 -6.118 1.00 88.88 88 LYS A CA 1
ATOM 703 C C . LYS A 1 88 ? 15.298 -3.877 -6.179 1.00 88.88 88 LYS A C 1
ATOM 705 O O . LYS A 1 88 ? 16.039 -3.478 -5.289 1.00 88.88 88 LYS A O 1
ATOM 710 N N . ASP A 1 89 ? 14.949 -3.151 -7.236 1.00 92.00 89 ASP A N 1
ATOM 711 C CA . ASP A 1 89 ? 15.423 -1.801 -7.514 1.00 92.00 89 ASP A CA 1
ATOM 712 C C . ASP A 1 89 ? 14.399 -0.753 -7.038 1.00 92.00 89 ASP A C 1
ATOM 714 O O . ASP A 1 89 ? 14.704 0.435 -7.003 1.00 92.00 89 ASP A O 1
ATOM 718 N N . VAL A 1 90 ? 13.191 -1.167 -6.634 1.00 92.69 90 VAL A N 1
ATOM 719 C CA . VAL A 1 90 ? 12.163 -0.262 -6.106 1.00 92.69 90 VAL A CA 1
ATOM 720 C C . VAL A 1 90 ? 12.495 0.170 -4.682 1.00 92.69 90 VAL A C 1
ATOM 722 O O . VAL A 1 90 ? 12.671 -0.650 -3.780 1.00 92.69 90 VAL A O 1
ATOM 725 N N . ILE A 1 91 ? 12.556 1.485 -4.493 1.00 94.31 91 ILE A N 1
ATOM 726 C CA . ILE A 1 91 ? 12.787 2.156 -3.212 1.00 94.31 91 ILE A CA 1
ATOM 727 C C . ILE A 1 91 ? 11.459 2.317 -2.473 1.00 94.31 91 ILE A C 1
ATOM 729 O O . ILE A 1 91 ? 11.373 2.027 -1.276 1.00 94.31 91 ILE A O 1
ATOM 733 N N . SER A 1 92 ? 10.431 2.769 -3.193 1.00 95.25 92 SER A N 1
ATOM 734 C CA . SER A 1 92 ? 9.093 2.972 -2.651 1.00 95.25 92 SER A CA 1
ATOM 735 C C . SER A 1 92 ? 8.010 2.832 -3.721 1.00 95.25 92 SER A C 1
ATOM 737 O O . SER A 1 92 ? 8.270 2.984 -4.917 1.00 95.25 92 SER A O 1
ATOM 739 N N . MET A 1 93 ? 6.787 2.538 -3.284 1.00 95.50 93 MET A N 1
ATOM 740 C CA . MET A 1 93 ? 5.599 2.517 -4.139 1.00 95.50 93 MET A CA 1
ATOM 741 C C . MET A 1 93 ? 4.460 3.280 -3.500 1.00 95.50 93 MET A C 1
ATOM 743 O O . MET A 1 93 ? 4.117 3.020 -2.349 1.00 95.50 93 MET A O 1
ATOM 747 N N . THR A 1 94 ? 3.823 4.147 -4.267 1.00 97.31 94 THR A N 1
ATOM 748 C CA . THR A 1 94 ? 2.674 4.922 -3.823 1.00 97.31 94 THR A CA 1
ATOM 749 C C . THR A 1 94 ? 1.397 4.364 -4.422 1.00 97.31 94 THR A C 1
ATOM 751 O O . THR A 1 94 ? 1.292 4.152 -5.631 1.00 97.31 94 THR A O 1
ATOM 754 N N . PHE A 1 95 ? 0.408 4.157 -3.558 1.00 96.56 95 PHE A N 1
ATOM 755 C CA . PHE A 1 95 ? -0.949 3.787 -3.931 1.00 96.56 95 PHE A CA 1
ATOM 756 C C . PHE A 1 95 ? -1.930 4.852 -3.452 1.00 96.56 95 PHE A C 1
ATOM 758 O O . PHE A 1 95 ? -1.835 5.328 -2.318 1.00 96.56 95 PHE A O 1
ATOM 765 N N . ASN A 1 96 ? -2.908 5.172 -4.292 1.00 96.25 96 ASN A N 1
ATOM 766 C CA . ASN A 1 96 ? -4.010 6.054 -3.936 1.00 96.25 96 ASN A CA 1
ATOM 767 C C . ASN A 1 96 ? -5.160 5.198 -3.422 1.00 96.25 96 ASN A C 1
ATOM 769 O O . ASN A 1 96 ? -5.650 4.311 -4.124 1.00 96.25 96 ASN A O 1
ATOM 773 N N . VAL A 1 97 ? -5.572 5.448 -2.181 1.00 96.25 97 VAL A N 1
ATOM 774 C CA . VAL A 1 97 ? -6.596 4.656 -1.502 1.00 96.25 97 VAL A CA 1
ATOM 775 C C . VAL A 1 97 ? -7.790 5.527 -1.132 1.00 96.25 97 VAL A C 1
ATOM 777 O O . VAL A 1 97 ? -7.713 6.386 -0.248 1.00 96.25 97 VAL A O 1
ATOM 780 N N . ALA A 1 98 ? -8.927 5.272 -1.771 1.00 94.69 98 ALA A N 1
ATOM 781 C CA . ALA A 1 98 ? -10.219 5.814 -1.360 1.00 94.69 98 ALA A CA 1
ATOM 782 C C . ALA A 1 98 ? -10.910 4.859 -0.370 1.00 94.69 98 ALA A C 1
ATOM 784 O O . ALA A 1 98 ? -10.697 3.650 -0.421 1.00 94.69 98 ALA A O 1
ATOM 785 N N . GLY A 1 99 ? -11.751 5.392 0.525 1.00 91.50 99 GLY A N 1
ATOM 786 C CA . GLY A 1 99 ? -12.540 4.597 1.483 1.00 91.50 99 GLY A CA 1
ATOM 787 C C . GLY A 1 99 ? -12.171 4.780 2.959 1.00 91.50 99 GLY A C 1
ATOM 788 O O . GLY A 1 99 ? -12.953 4.415 3.833 1.00 91.50 99 GLY A O 1
ATOM 789 N N . PHE A 1 100 ? -11.040 5.426 3.267 1.00 88.19 100 PHE A N 1
ATOM 790 C CA . PHE A 1 100 ? -10.649 5.747 4.650 1.00 88.19 100 PHE A CA 1
ATOM 791 C C . PHE A 1 100 ? -11.577 6.763 5.337 1.00 88.19 100 PHE A C 1
ATOM 793 O O . PHE A 1 100 ? -11.805 6.700 6.545 1.00 88.19 100 PHE A O 1
ATOM 800 N N . ALA A 1 101 ? -12.077 7.737 4.574 1.00 80.94 101 ALA A N 1
ATOM 801 C CA . ALA A 1 101 ? -12.922 8.825 5.061 1.00 80.94 101 ALA A CA 1
ATOM 802 C C . ALA A 1 101 ? -13.875 9.286 3.944 1.00 80.94 101 ALA A C 1
ATOM 804 O O . ALA A 1 101 ? -13.774 10.403 3.427 1.00 80.94 101 ALA A O 1
ATOM 805 N N . GLY A 1 102 ? -14.773 8.389 3.526 1.00 76.50 102 GLY A N 1
ATOM 806 C CA . GLY A 1 102 ? -15.627 8.599 2.355 1.00 76.50 102 GLY A CA 1
ATOM 807 C C . GLY A 1 102 ? -14.814 8.567 1.057 1.00 76.50 102 GLY A C 1
ATOM 808 O O . GLY A 1 102 ? -13.965 7.696 0.883 1.00 76.50 102 GLY A O 1
ATOM 809 N N . ASN A 1 103 ? -15.046 9.539 0.170 1.00 68.69 103 ASN A N 1
ATOM 810 C CA . ASN A 1 103 ? -14.464 9.563 -1.180 1.00 68.69 103 ASN A CA 1
ATOM 811 C C . ASN A 1 103 ? -13.110 10.289 -1.273 1.00 68.69 103 ASN A C 1
ATOM 813 O O . ASN A 1 103 ? -12.614 10.500 -2.374 1.00 68.69 103 ASN A O 1
ATOM 817 N N . LYS A 1 104 ? -12.530 10.741 -0.154 1.00 83.94 104 LYS A N 1
ATOM 818 C CA . LYS A 1 104 ? -11.220 11.403 -0.186 1.00 83.94 104 LYS A CA 1
ATOM 819 C C . LYS A 1 104 ? -10.117 10.363 -0.329 1.00 83.94 104 LYS A C 1
ATOM 821 O O . LYS A 1 104 ? -10.041 9.436 0.480 1.00 83.94 104 LYS A O 1
ATOM 826 N N . GLU A 1 105 ? -9.264 10.559 -1.323 1.00 92.25 105 GLU A N 1
ATOM 827 C CA . GLU A 1 105 ? -8.073 9.743 -1.511 1.00 92.25 105 GLU A CA 1
ATOM 828 C C . GLU A 1 105 ? -7.076 9.960 -0.371 1.00 92.25 105 GLU A C 1
ATOM 830 O O . GLU A 1 105 ? -7.018 11.010 0.280 1.00 92.25 105 GLU A O 1
ATOM 835 N N . THR A 1 106 ? -6.346 8.894 -0.087 1.00 95.62 106 THR A N 1
ATOM 836 C CA . THR A 1 106 ? -5.241 8.847 0.857 1.00 95.62 106 THR A CA 1
ATOM 837 C C . THR A 1 106 ? -4.071 8.243 0.104 1.00 95.62 106 THR A C 1
ATOM 839 O O . THR A 1 106 ? -4.167 7.106 -0.355 1.00 95.62 106 THR A O 1
ATOM 842 N N . GLU A 1 107 ? -2.997 9.000 -0.042 1.00 96.94 107 GLU A N 1
ATOM 843 C CA . GLU A 1 107 ? -1.749 8.511 -0.607 1.00 96.94 107 GLU A CA 1
ATOM 844 C C . GLU A 1 107 ? -1.053 7.654 0.447 1.00 96.94 107 GLU A C 1
ATOM 846 O O . GLU A 1 107 ? -0.830 8.089 1.583 1.00 96.94 107 GLU A O 1
ATOM 851 N N . MET A 1 108 ? -0.745 6.417 0.079 1.00 96.81 108 MET A N 1
ATOM 852 C CA . MET A 1 108 ? -0.016 5.475 0.916 1.00 96.81 108 MET A CA 1
ATOM 853 C C . MET A 1 108 ? 1.268 5.082 0.201 1.00 96.81 108 MET A C 1
ATOM 855 O O . MET A 1 108 ? 1.230 4.333 -0.775 1.00 96.81 108 MET A O 1
ATOM 859 N N . GLN A 1 109 ? 2.395 5.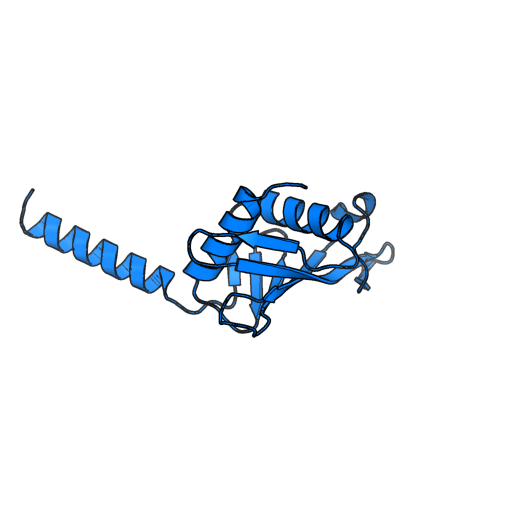593 0.689 1.00 97.31 109 GLN A N 1
ATOM 860 C CA . GLN A 1 109 ? 3.715 5.293 0.151 1.00 97.31 109 GLN A CA 1
ATOM 861 C C . GLN A 1 109 ? 4.367 4.193 0.983 1.00 97.31 109 GLN A C 1
ATOM 863 O O . GLN A 1 109 ? 4.664 4.374 2.162 1.00 97.31 109 GLN A O 1
ATOM 868 N N . PHE A 1 110 ? 4.576 3.043 0.361 1.00 95.06 110 PHE A N 1
ATOM 869 C CA . PHE A 1 110 ? 5.179 1.863 0.952 1.00 95.06 110 PHE A CA 1
ATOM 870 C C . PHE A 1 110 ? 6.684 1.892 0.746 1.00 95.06 110 PHE A C 1
ATOM 872 O O . PHE A 1 110 ? 7.170 1.895 -0.384 1.00 95.06 110 PHE A O 1
ATOM 879 N N . PHE A 1 111 ? 7.408 1.839 1.853 1.00 91.69 111 PHE A N 1
ATOM 880 C CA . PHE A 1 111 ? 8.835 1.570 1.911 1.00 91.69 111 PHE A CA 1
ATOM 881 C C . PHE A 1 111 ? 9.052 0.152 2.441 1.00 91.69 111 PHE A C 1
ATOM 883 O O . PHE A 1 111 ? 8.120 -0.534 2.857 1.00 91.69 111 PHE A O 1
ATOM 890 N N . LYS A 1 112 ? 10.313 -0.287 2.499 1.00 82.81 112 LYS A N 1
ATOM 891 C CA . LYS A 1 112 ? 10.669 -1.635 2.970 1.00 82.81 112 LYS A CA 1
ATOM 892 C C . LYS A 1 112 ? 10.025 -2.024 4.313 1.00 82.81 112 LYS A C 1
ATOM 894 O O . LYS A 1 112 ? 9.641 -3.175 4.476 1.00 82.81 112 LYS A O 1
ATOM 899 N N . ASN A 1 113 ? 9.943 -1.087 5.262 1.00 86.44 113 ASN A N 1
ATOM 900 C CA . ASN A 1 113 ? 9.501 -1.360 6.637 1.00 86.44 113 ASN A CA 1
ATOM 901 C C . ASN A 1 113 ? 8.400 -0.415 7.147 1.00 86.44 113 ASN A C 1
ATOM 903 O O . ASN A 1 113 ? 7.902 -0.612 8.254 1.00 86.44 113 ASN A O 1
ATOM 907 N N . ASN A 1 114 ? 8.059 0.634 6.400 1.00 93.12 114 ASN A N 1
ATOM 908 C CA . ASN A 1 114 ? 7.077 1.629 6.824 1.00 93.12 114 ASN A CA 1
ATOM 909 C C . ASN A 1 114 ? 6.113 1.941 5.678 1.00 93.12 114 ASN A C 1
ATOM 911 O O . ASN A 1 114 ? 6.390 1.661 4.510 1.00 93.12 114 ASN A O 1
ATOM 915 N N . ILE A 1 115 ? 4.997 2.544 6.056 1.00 95.12 115 ILE A N 1
ATOM 916 C CA . ILE A 1 115 ? 4.038 3.167 5.170 1.00 95.12 115 ILE A CA 1
ATOM 917 C C . ILE A 1 115 ? 3.901 4.617 5.615 1.00 95.12 115 ILE A C 1
ATOM 919 O O . ILE A 1 115 ? 3.503 4.863 6.757 1.00 95.12 115 ILE A O 1
ATOM 923 N N . SER A 1 116 ? 4.177 5.553 4.717 1.00 96.69 116 SER A N 1
ATOM 924 C CA . SER A 1 116 ? 3.801 6.956 4.886 1.00 96.69 116 SER A CA 1
ATOM 925 C C . SER A 1 116 ? 2.367 7.163 4.398 1.00 96.69 116 SER A C 1
ATOM 927 O O . SER A 1 116 ? 1.979 6.623 3.362 1.00 96.69 116 SER A O 1
ATOM 929 N N . VAL A 1 117 ? 1.568 7.926 5.143 1.00 95.62 117 VAL A N 1
ATOM 930 C CA . VAL A 1 117 ? 0.124 8.097 4.925 1.00 95.62 117 VAL A CA 1
ATOM 931 C C . VAL A 1 117 ? -0.228 9.581 4.861 1.00 95.62 117 VAL A C 1
ATOM 933 O O . VAL A 1 117 ? -0.076 10.298 5.853 1.00 95.62 117 VAL A O 1
ATOM 936 N N . THR A 1 118 ? -0.757 10.025 3.718 1.00 95.19 118 THR A N 1
ATOM 937 C CA . THR A 1 118 ? -1.102 11.431 3.475 1.00 95.19 118 THR A CA 1
ATOM 938 C C . THR A 1 118 ? -2.525 11.581 2.924 1.00 95.19 118 THR A C 1
ATOM 940 O O . THR A 1 118 ? -2.863 10.970 1.915 1.00 95.19 118 THR A O 1
ATOM 943 N N . PRO A 1 119 ? -3.388 12.419 3.529 1.00 93.94 119 PRO A N 1
ATOM 944 C CA . PRO A 1 119 ? -3.215 13.035 4.843 1.00 93.94 119 PRO A CA 1
ATOM 945 C C . PRO A 1 119 ? -3.302 11.983 5.958 1.00 93.94 119 PRO A C 1
ATOM 947 O O . PRO A 1 119 ? -3.782 10.873 5.729 1.00 93.94 119 PRO A O 1
ATOM 950 N N . GLU A 1 120 ? -2.899 12.362 7.172 1.00 93.88 120 GLU A N 1
ATOM 951 C CA . GLU A 1 120 ? -2.897 11.468 8.333 1.00 93.88 120 GLU A CA 1
ATOM 952 C C . GLU A 1 120 ? -4.231 10.724 8.515 1.00 93.88 120 GLU A C 1
ATOM 954 O O . GLU A 1 120 ? -5.336 11.252 8.288 1.00 93.88 120 GLU A O 1
ATOM 959 N N . ARG A 1 121 ? -4.123 9.469 8.951 1.00 92.81 121 ARG A N 1
ATOM 960 C CA . ARG A 1 121 ? -5.264 8.596 9.255 1.00 92.81 121 ARG A CA 1
ATOM 961 C C . ARG A 1 121 ? -5.154 8.045 10.656 1.00 92.81 121 ARG A C 1
ATOM 963 O O . ARG A 1 121 ? -4.089 8.084 11.260 1.00 92.81 121 ARG A O 1
ATOM 970 N N . LYS A 1 122 ? -6.263 7.534 11.189 1.00 92.75 122 LYS A N 1
ATOM 971 C CA . LYS A 1 122 ? -6.207 6.816 12.461 1.00 92.75 122 LYS A CA 1
ATOM 972 C C . LYS A 1 122 ? -5.392 5.543 12.285 1.00 92.75 122 LYS A C 1
ATOM 974 O O . LYS A 1 122 ? -5.630 4.807 11.327 1.00 92.75 122 LYS A O 1
ATOM 979 N N . TYR A 1 123 ? -4.519 5.245 13.243 1.00 92.31 123 TYR A N 1
ATOM 980 C CA . TYR A 1 123 ? -3.671 4.051 13.214 1.00 92.31 123 TYR A CA 1
ATOM 981 C C . TYR A 1 123 ? -4.473 2.772 12.930 1.00 92.31 123 TYR A C 1
ATOM 983 O O . TYR A 1 123 ? -4.133 2.010 12.025 1.00 92.31 123 TYR A O 1
ATOM 991 N N . ARG A 1 124 ? -5.615 2.591 13.611 1.00 91.50 124 ARG A N 1
ATOM 992 C CA . ARG A 1 124 ? -6.522 1.456 13.380 1.00 91.50 124 ARG A CA 1
ATOM 993 C C . ARG A 1 124 ? -6.985 1.328 11.929 1.00 91.50 124 ARG A C 1
ATOM 995 O O . ARG A 1 124 ? -7.044 0.215 11.425 1.00 91.50 124 ARG A O 1
ATOM 1002 N N . GLN A 1 125 ? -7.311 2.431 11.257 1.00 91.75 125 GLN A N 1
ATOM 1003 C CA . GLN A 1 125 ? -7.800 2.363 9.880 1.00 91.75 125 GLN A CA 1
ATOM 1004 C C . GLN A 1 125 ? -6.710 1.846 8.938 1.00 91.75 125 GLN A C 1
ATOM 1006 O O . GLN A 1 125 ? -7.007 1.068 8.034 1.00 91.75 125 GLN A O 1
ATOM 1011 N N . THR A 1 126 ? -5.454 2.244 9.162 1.00 92.25 126 THR A N 1
ATOM 1012 C CA . THR A 1 126 ? -4.309 1.754 8.384 1.00 92.25 126 THR A CA 1
ATOM 1013 C C . THR A 1 126 ? -4.069 0.263 8.627 1.00 92.25 126 THR A C 1
ATOM 1015 O O . THR A 1 126 ? -3.812 -0.472 7.676 1.00 92.25 126 THR A O 1
ATOM 1018 N N . LEU A 1 127 ? -4.217 -0.214 9.869 1.00 92.19 127 LEU A N 1
ATOM 1019 C CA . LEU A 1 127 ? -4.156 -1.650 10.181 1.00 92.19 127 LEU A CA 1
ATOM 1020 C C . LEU A 1 127 ? -5.294 -2.434 9.512 1.00 92.19 127 LEU A C 1
ATOM 1022 O O . LEU A 1 127 ? -5.070 -3.499 8.938 1.00 92.19 127 LEU A O 1
ATOM 1026 N N . ASP A 1 128 ? -6.519 -1.911 9.568 1.00 93.00 128 ASP A N 1
ATOM 1027 C CA . ASP A 1 128 ? -7.689 -2.556 8.970 1.00 93.00 128 ASP A CA 1
ATOM 1028 C C . ASP A 1 128 ? -7.576 -2.616 7.436 1.00 93.00 128 ASP A C 1
ATOM 1030 O O . ASP A 1 128 ? -7.962 -3.620 6.833 1.00 93.00 128 ASP A O 1
ATOM 1034 N N . PHE A 1 129 ? -6.952 -1.613 6.810 1.00 95.19 129 PHE A N 1
ATOM 1035 C CA . PHE A 1 129 ? -6.584 -1.659 5.395 1.00 95.19 129 PHE A CA 1
ATOM 1036 C C . PHE A 1 129 ? -5.553 -2.758 5.093 1.00 95.19 129 PHE A C 1
ATOM 1038 O O . PHE A 1 129 ? -5.800 -3.589 4.219 1.00 95.19 129 PHE A O 1
ATOM 1045 N N . GLN A 1 130 ? -4.441 -2.828 5.837 1.00 94.75 130 GLN A N 1
ATOM 1046 C CA . GLN A 1 130 ? -3.432 -3.886 5.652 1.00 94.75 130 GLN A CA 1
ATOM 1047 C C . GLN A 1 130 ? -4.058 -5.288 5.775 1.00 94.75 130 GLN A C 1
ATOM 1049 O O . GLN A 1 130 ? -3.784 -6.177 4.968 1.00 94.75 130 GLN A O 1
ATOM 1054 N N . ARG A 1 131 ? -4.982 -5.480 6.724 1.00 94.62 131 ARG A N 1
ATOM 1055 C CA . ARG A 1 131 ? -5.747 -6.730 6.874 1.00 94.62 131 ARG A CA 1
ATOM 1056 C C . ARG A 1 131 ? -6.678 -7.007 5.697 1.00 94.62 131 ARG A C 1
ATOM 1058 O O . ARG A 1 131 ? -6.789 -8.159 5.288 1.00 94.62 131 ARG A O 1
ATOM 1065 N N . ALA A 1 132 ? -7.342 -5.988 5.151 1.00 95.88 132 ALA A N 1
ATOM 1066 C CA . ALA A 1 132 ? -8.189 -6.133 3.966 1.00 95.88 132 ALA A CA 1
ATOM 1067 C C . ALA A 1 132 ? -7.376 -6.579 2.737 1.00 95.88 132 ALA A C 1
ATOM 1069 O O . ALA A 1 132 ? -7.846 -7.422 1.969 1.00 95.88 132 ALA A O 1
ATOM 1070 N N . VAL A 1 133 ? -6.146 -6.071 2.593 1.00 96.50 133 VAL A N 1
ATOM 1071 C CA . VAL A 1 133 ? -5.186 -6.517 1.570 1.00 96.50 133 VAL A CA 1
ATOM 1072 C C . VAL A 1 133 ? -4.839 -7.992 1.751 1.00 96.50 133 VAL A C 1
ATOM 1074 O O . VAL A 1 133 ? -5.055 -8.786 0.834 1.00 96.50 133 VAL A O 1
ATOM 1077 N N . LEU A 1 134 ? -4.400 -8.381 2.950 1.00 94.88 134 LEU A N 1
ATOM 1078 C CA . LEU A 1 134 ? -4.053 -9.772 3.265 1.00 94.88 134 LEU A CA 1
ATOM 1079 C C . LEU A 1 134 ? -5.234 -10.735 3.066 1.00 94.88 134 LEU A C 1
ATOM 1081 O O . LEU A 1 134 ? -5.058 -11.825 2.530 1.00 94.88 134 LEU A O 1
ATOM 1085 N N . LYS A 1 135 ? -6.449 -10.331 3.459 1.00 94.81 135 LYS A N 1
ATOM 1086 C CA . LYS A 1 135 ? -7.676 -11.131 3.303 1.00 94.81 135 LYS A CA 1
ATOM 1087 C C . LYS A 1 135 ? -8.027 -11.372 1.836 1.00 94.81 135 LYS A C 1
ATOM 1089 O O . LYS A 1 135 ? -8.538 -12.443 1.516 1.00 94.81 135 LYS A O 1
ATOM 1094 N N . LYS A 1 136 ? -7.803 -10.384 0.961 1.00 95.19 136 LYS A N 1
ATOM 1095 C CA . LYS A 1 136 ? -8.054 -10.531 -0.480 1.00 95.19 136 LYS A CA 1
ATOM 1096 C C . LYS A 1 136 ? -7.023 -11.457 -1.129 1.00 95.19 136 LYS A C 1
ATOM 1098 O O . LYS A 1 136 ? -7.409 -12.300 -1.932 1.00 95.19 136 LYS A O 1
ATOM 1103 N N . GLY A 1 137 ? -5.747 -11.302 -0.772 1.00 94.31 137 GLY A N 1
ATOM 1104 C CA . GLY A 1 137 ? -4.647 -12.020 -1.412 1.00 94.31 137 GLY A CA 1
ATOM 1105 C C . GLY A 1 137 ? -4.433 -11.608 -2.874 1.00 94.31 137 GLY A C 1
ATOM 1106 O O . GLY A 1 137 ? -4.962 -10.593 -3.341 1.00 94.31 137 GLY A O 1
ATOM 1107 N N . AS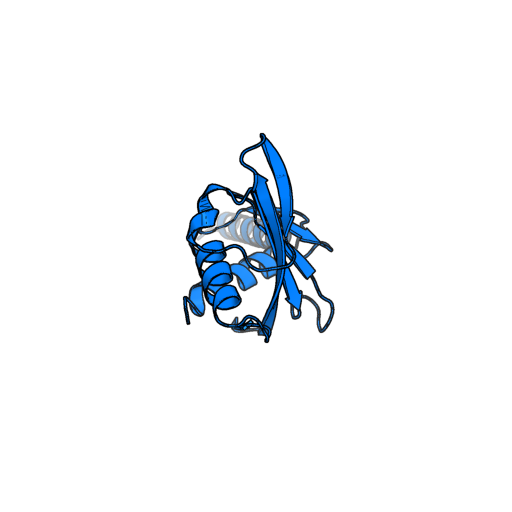N A 1 138 ? -3.640 -12.412 -3.583 1.00 90.25 138 ASN A N 1
ATOM 1108 C CA . ASN A 1 138 ? -3.379 -12.244 -5.013 1.00 90.25 138 ASN A CA 1
ATOM 1109 C C . ASN A 1 138 ? -4.594 -12.694 -5.835 1.00 90.25 138 ASN A C 1
ATOM 1111 O O . ASN A 1 138 ? -5.124 -13.780 -5.582 1.00 90.25 138 ASN A O 1
ATOM 1115 N N . ILE A 1 139 ? -5.001 -11.884 -6.815 1.00 83.38 139 ILE A N 1
ATOM 1116 C CA . ILE A 1 139 ? -6.047 -12.227 -7.799 1.00 83.38 139 ILE A CA 1
ATOM 1117 C C . ILE A 1 139 ? -5.483 -12.667 -9.148 1.00 83.38 139 ILE A C 1
ATOM 1119 O O . ILE A 1 139 ? -4.330 -12.299 -9.473 1.00 83.38 139 ILE A O 1
#

Secondary structure (DSSP, 8-state):
--HHHHHHHHHHHHHHHHHHHSEEEEEE-S-THHHHHHHHHHHH-TTSPEEEE-SS-EEEEEEEEEEEE-TTSPEEEESSPPPGGGGGGEEEEEEEEE-SBTB--EEEEE-SSEEEEEEEEEHHHHHHHHHHHHHH---

Foldseek 3Di:
DDPVVVVVVVVVVVVVVVLQQDWDQKDWLPDPLLVVLLLQQQLVVVPAFDWFDDPVWIKTKHWAWWWFQDPVRDTDIGRGRDDPVRVVRTQKTWMWIAIQVHGDTWIWIDGPTMTGIPPIGRNNSVVRRSVSSVVVGHD

Radius of gyration: 17.66 Å; chains: 1; bounding box: 40×25×59 Å

Sequence (139 aa):
MGEIEKIEQKLKNEKHKEELDRAVSEVPVDNTEVLDILWHNASVSQDSPVEYRSDEFVYLVSFGYAEVQMPDGKTGIFDEMPGMSQRKDVISMTFNVAGFAGNKETEMQFFKNNISVTPERKYRQTLDFQRAVLKKGNI

pLDDT: mean 90.42, std 6.02, range [64.19, 97.31]